Protein AF-A0A2U3PYZ4-F1 (afdb_monomer)

Mean predicted aligned error: 12.16 Å

Foldseek 3Di:
DDDPPVPQDWDKDKDDDPDQQKIKIWIDGRNDIDIDIGGGNDPVVRVVVVVVVVVVVVVVVVVVVVVVVVVVVVPDPDPVPPPPDD

Organism: NCBI:txid1549949

Nearest PDB structures (foldseek):
  8wi9-assembly1_w  TM=5.225E-01  e=1.645E-01  Mycolicibacterium smegmatis MC2 155
  1e8s-assembly1_A  TM=5.231E-01  e=1.590E+00  Homo sapiens
  2l2n-assembly1_A  TM=5.811E-01  e=1.792E+00  Arabidopsis thaliana
  3vyy-assembly2_B  TM=5.251E-01  e=2.722E+00  Homo sapiens
  5ztm-assembly1_A  TM=5.277E-01  e=3.456E+00  Drosophila melanogaster

Solvent-accessible surface area (backbone atoms only — not comparable to full-atom values): 5415 Å² total; per-residue (Å²): 140,83,84,80,74,74,72,79,65,76,49,76,49,79,44,80,47,97,50,88,34,36,34,42,40,39,37,33,59,82,90,48,75,48,72,54,73,45,83,46,80,47,66,71,56,50,55,52,54,52,51,55,51,54,53,51,53,49,54,51,49,54,50,52,55,55,51,54,55,53,52,62,67,70,68,70,76,87,68,83,77,76,79,80,79,130

Secondary structure (DSSP, 8-state):
-----------EEEEE-SSTTEEEEEEEETTEEEEEEEE-S-HHHHHHHHHHHHHHHHHHHHHHHHHHHHHHHH---S-TTSSS--

Radius of gyration: 21.7 Å; Cα contacts (8 Å, |Δi|>4): 71; chains: 1; bounding box: 45×40×62 Å

Structure (mmCIF, N/CA/C/O backbone):
data_AF-A0A2U3PYZ4-F1
#
_entry.id   AF-A0A2U3PYZ4-F1
#
loop_
_atom_site.group_PDB
_atom_site.id
_atom_site.type_symbol
_atom_site.label_atom_id
_atom_site.label_alt_id
_atom_site.label_comp_id
_atom_site.label_asym_id
_atom_site.label_entity_id
_atom_site.label_seq_id
_atom_site.pdbx_PDB_ins_code
_atom_site.Cartn_x
_atom_site.Cartn_y
_atom_site.Cartn_z
_atom_site.occupancy
_atom_site.B_iso_or_equiv
_atom_site.auth_seq_id
_atom_site.auth_comp_id
_atom_site.auth_asym_id
_atom_site.auth_atom_id
_atom_site.pdbx_PDB_model_num
ATOM 1 N N . MET A 1 1 ? -13.325 -19.384 27.734 1.00 48.44 1 MET A N 1
ATOM 2 C CA . MET A 1 1 ? -11.920 -19.475 27.278 1.00 48.44 1 MET A CA 1
ATOM 3 C C . MET A 1 1 ? -11.913 -19.329 25.770 1.00 48.44 1 MET A C 1
ATOM 5 O O . MET A 1 1 ? -12.738 -19.966 25.134 1.00 48.44 1 MET A O 1
ATOM 9 N N . GLY A 1 2 ? -11.035 -18.484 25.234 1.00 45.09 2 GLY A N 1
ATOM 10 C CA . GLY A 1 2 ? -10.977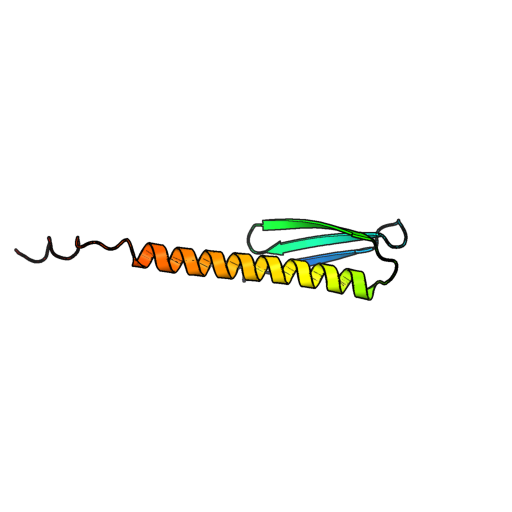 -18.142 23.810 1.00 45.09 2 GLY A CA 1
ATOM 11 C C . GLY A 1 2 ? -11.031 -16.632 23.628 1.00 45.09 2 GLY A C 1
ATOM 12 O O . GLY A 1 2 ? -12.034 -16.108 23.182 1.00 45.09 2 GLY A O 1
ATOM 13 N N . GLY A 1 3 ? -9.999 -15.934 24.106 1.00 50.81 3 GLY A N 1
ATOM 14 C CA . GLY A 1 3 ? -9.774 -14.537 23.762 1.00 50.81 3 GLY A CA 1
ATOM 15 C C . GLY A 1 3 ? -9.024 -14.491 22.442 1.00 50.81 3 GLY A C 1
ATOM 16 O O . GLY A 1 3 ? -7.796 -14.508 22.423 1.00 50.81 3 GLY A O 1
ATOM 17 N N . ASP A 1 4 ? -9.757 -14.450 21.342 1.00 50.97 4 ASP A N 1
A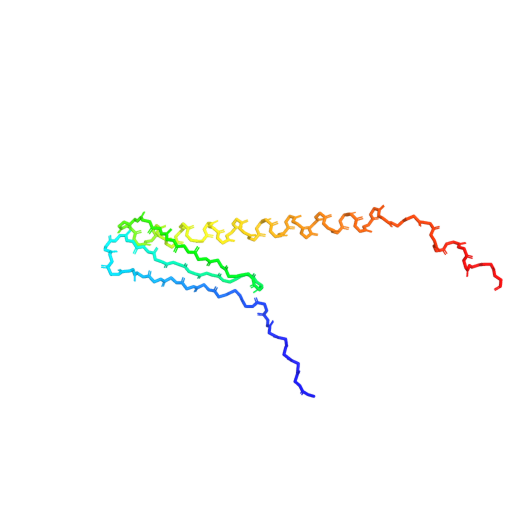TOM 18 C CA . ASP A 1 4 ? -9.277 -14.104 20.010 1.00 50.97 4 ASP A CA 1
ATOM 19 C C . ASP A 1 4 ? -8.987 -12.599 19.951 1.00 50.97 4 ASP A C 1
ATOM 21 O O . ASP A 1 4 ? -9.594 -11.810 19.233 1.00 50.97 4 ASP A O 1
ATOM 25 N N . HIS A 1 5 ? -7.966 -12.187 20.703 1.00 48.38 5 HIS A N 1
ATOM 26 C CA . HIS A 1 5 ? -7.212 -10.988 20.378 1.00 48.38 5 HIS A CA 1
ATOM 27 C C . HIS A 1 5 ? -6.411 -11.273 19.099 1.00 48.38 5 HIS A C 1
ATOM 29 O O . HIS A 1 5 ? -5.186 -11.422 19.137 1.00 48.38 5 HIS A O 1
ATOM 35 N N . GLU A 1 6 ? -7.102 -11.360 17.952 1.00 51.56 6 GLU A N 1
ATOM 36 C CA . GLU A 1 6 ? -6.469 -11.250 16.642 1.00 51.56 6 GLU A CA 1
ATOM 37 C C . GLU A 1 6 ? -5.778 -9.888 16.627 1.00 51.56 6 GLU A C 1
ATOM 39 O O . GLU A 1 6 ? -6.376 -8.819 16.487 1.00 51.56 6 GLU A O 1
ATOM 44 N N . SER A 1 7 ? -4.485 -9.932 16.913 1.00 45.44 7 SER A N 1
ATOM 45 C CA . SER A 1 7 ? -3.634 -8.774 17.076 1.00 45.44 7 SER A CA 1
ATOM 46 C C . SER A 1 7 ? -3.486 -8.113 15.715 1.00 45.44 7 SER A C 1
ATOM 48 O O . SER A 1 7 ? -2.581 -8.461 14.968 1.00 45.44 7 SER A O 1
ATOM 50 N N . ARG A 1 8 ? -4.439 -7.231 15.374 1.00 58.69 8 ARG A N 1
ATOM 51 C CA . ARG A 1 8 ? -4.487 -6.264 14.256 1.00 58.69 8 ARG A CA 1
ATOM 52 C C . ARG A 1 8 ? -3.423 -6.526 13.184 1.00 58.69 8 ARG A C 1
ATOM 54 O O . ARG A 1 8 ? -2.482 -5.752 13.008 1.00 58.69 8 ARG A O 1
ATOM 61 N N . GLY A 1 9 ? -3.554 -7.653 12.491 1.00 51.66 9 GLY A N 1
ATOM 62 C CA . GLY A 1 9 ? -2.512 -8.152 11.606 1.00 51.66 9 GLY A CA 1
ATOM 63 C C . GLY A 1 9 ? -2.445 -7.335 10.323 1.00 51.66 9 GLY A C 1
ATOM 64 O O . GLY A 1 9 ? -3.331 -7.421 9.473 1.00 51.66 9 GLY A O 1
ATOM 65 N N . ARG A 1 10 ? -1.368 -6.571 10.134 1.00 62.56 10 ARG A N 1
ATOM 66 C CA . ARG A 1 10 ? -1.011 -6.033 8.817 1.00 62.56 10 ARG A CA 1
ATOM 67 C C . ARG A 1 10 ? -0.447 -7.174 7.970 1.00 62.56 10 ARG A C 1
ATOM 69 O O . ARG A 1 10 ? 0.710 -7.546 8.129 1.00 62.56 10 ARG A O 1
ATOM 76 N N . ARG A 1 11 ? -1.250 -7.702 7.045 1.00 71.00 11 ARG A N 1
ATOM 77 C CA . ARG A 1 11 ? -0.783 -8.643 6.014 1.00 71.00 11 ARG A CA 1
ATOM 78 C C . ARG A 1 11 ? -0.562 -7.910 4.695 1.00 71.00 11 ARG A C 1
ATOM 80 O O . ARG A 1 11 ? -1.439 -7.180 4.230 1.00 71.00 11 ARG A O 1
ATOM 87 N N . VAL A 1 12 ? 0.617 -8.107 4.109 1.00 71.19 12 VAL A N 1
ATOM 88 C CA . VAL A 1 12 ? 1.011 -7.552 2.809 1.00 71.19 12 VAL A CA 1
ATOM 89 C C . VAL A 1 12 ? 1.489 -8.703 1.936 1.00 71.19 12 VAL A C 1
ATOM 91 O O . VAL A 1 12 ? 2.373 -9.452 2.337 1.00 71.19 12 VAL A O 1
ATOM 94 N N . HIS A 1 13 ? 0.916 -8.821 0.745 1.00 76.62 13 HIS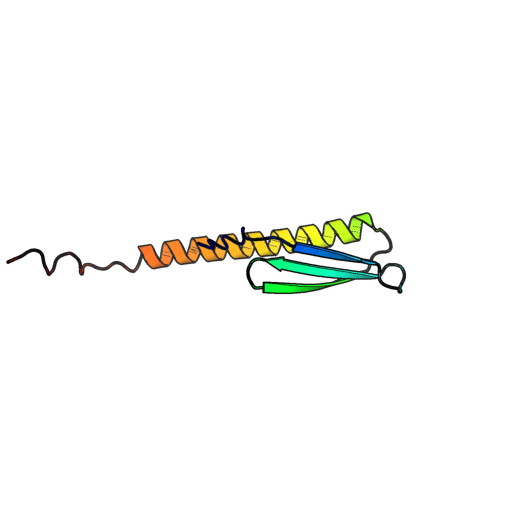 A N 1
ATOM 95 C CA . HIS A 1 13 ? 1.287 -9.798 -0.268 1.00 76.62 13 HIS A CA 1
ATOM 96 C C . HIS A 1 13 ? 1.740 -9.060 -1.532 1.00 76.62 13 HIS A C 1
ATOM 98 O O . HIS A 1 13 ? 1.049 -8.170 -2.037 1.00 76.62 13 HIS A O 1
ATOM 104 N N . LEU A 1 14 ? 2.913 -9.433 -2.044 1.00 73.88 14 LEU A N 1
ATOM 105 C CA . LEU A 1 14 ? 3.436 -8.965 -3.325 1.00 73.88 14 LEU A CA 1
ATOM 106 C C . LEU A 1 14 ? 3.704 -10.172 -4.216 1.00 73.88 14 LEU A C 1
ATOM 108 O O . LEU A 1 14 ? 4.378 -11.107 -3.790 1.00 73.88 14 LEU A O 1
ATOM 112 N N . ALA A 1 15 ? 3.216 -10.126 -5.452 1.00 74.06 15 ALA A N 1
ATOM 113 C CA . ALA A 1 15 ? 3.450 -11.167 -6.441 1.00 74.06 15 ALA A CA 1
ATOM 114 C C . ALA A 1 15 ? 3.948 -10.547 -7.751 1.00 74.06 15 ALA A C 1
ATOM 116 O O . ALA A 1 15 ? 3.333 -9.625 -8.304 1.00 74.06 15 ALA A O 1
ATOM 117 N N . LYS A 1 16 ? 5.067 -11.072 -8.264 1.00 71.06 16 LYS A N 1
ATOM 118 C CA . LYS A 1 16 ? 5.447 -10.855 -9.664 1.00 71.06 16 LYS A CA 1
ATOM 119 C C . LYS A 1 16 ? 4.369 -11.477 -10.542 1.00 71.06 16 LYS A C 1
ATOM 121 O O . LYS A 1 16 ? 3.922 -12.588 -10.270 1.00 71.06 16 LYS A O 1
ATOM 126 N N . THR A 1 17 ? 3.944 -10.761 -11.576 1.00 77.44 17 THR A N 1
ATOM 127 C CA . THR A 1 17 ? 3.030 -11.341 -12.564 1.00 77.44 17 THR A CA 1
ATOM 128 C C . THR A 1 17 ? 3.815 -12.071 -13.648 1.00 77.44 17 THR A C 1
ATOM 130 O O . THR A 1 17 ? 5.022 -11.873 -13.784 1.00 77.44 17 THR A O 1
ATOM 133 N N . ALA A 1 18 ? 3.120 -12.872 -14.459 1.00 75.94 18 ALA A N 1
ATOM 134 C CA . ALA A 1 18 ? 3.696 -13.475 -15.662 1.00 75.94 18 ALA A CA 1
ATOM 135 C C . ALA A 1 18 ? 4.154 -12.428 -16.701 1.00 75.94 18 ALA A C 1
ATOM 137 O O . ALA A 1 18 ? 4.897 -12.761 -17.617 1.00 75.94 18 ALA A O 1
ATOM 138 N N . ILE A 1 19 ? 3.734 -11.163 -16.556 1.00 83.56 19 ILE A N 1
ATOM 139 C CA . ILE A 1 19 ? 4.133 -10.061 -17.428 1.00 83.56 19 ILE A CA 1
ATOM 140 C C . ILE A 1 19 ? 5.388 -9.394 -16.837 1.00 83.56 19 ILE A C 1
ATOM 142 O O . ILE A 1 19 ? 5.322 -8.824 -15.738 1.00 83.56 19 ILE A O 1
ATOM 146 N N . PRO A 1 20 ? 6.531 -9.409 -17.551 1.00 84.94 20 PRO A N 1
ATOM 147 C CA . PRO A 1 20 ? 7.748 -8.761 -17.090 1.00 84.94 20 PRO A CA 1
ATOM 148 C C . PRO A 1 20 ? 7.524 -7.282 -16.795 1.00 84.94 20 PRO A C 1
ATOM 150 O O . PRO A 1 20 ? 6.998 -6.526 -17.608 1.00 84.94 20 PRO A O 1
ATOM 153 N N . GLY A 1 21 ? 7.956 -6.857 -15.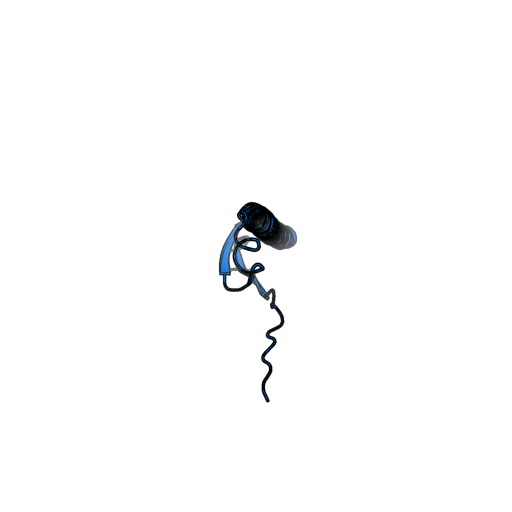614 1.00 89.88 21 GLY A N 1
ATOM 154 C CA . GLY A 1 21 ? 7.810 -5.476 -15.181 1.00 89.88 21 GLY A CA 1
ATOM 155 C C . GLY A 1 21 ? 6.407 -5.095 -14.709 1.00 89.88 21 GLY A C 1
ATOM 156 O O . GLY A 1 21 ? 6.185 -3.925 -14.421 1.00 89.88 21 GLY A O 1
ATOM 157 N N . VAL A 1 22 ? 5.470 -6.036 -14.573 1.00 93.50 22 VAL A N 1
ATOM 158 C CA . VAL A 1 22 ? 4.171 -5.788 -13.936 1.00 93.50 22 VAL A CA 1
ATOM 159 C C . VAL A 1 22 ? 4.092 -6.558 -12.624 1.00 93.50 22 VAL A C 1
ATOM 161 O O . VAL A 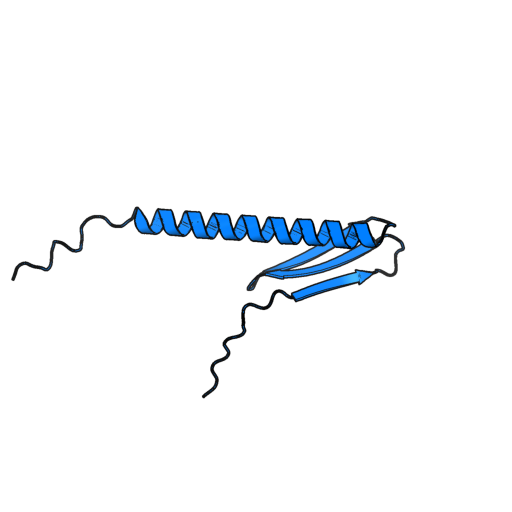1 22 ? 4.310 -7.770 -12.561 1.00 93.50 22 VAL A O 1
ATOM 164 N N . TRP A 1 23 ? 3.746 -5.837 -11.564 1.00 93.62 23 TRP A N 1
ATOM 165 C CA . TRP A 1 23 ? 3.612 -6.362 -10.212 1.00 93.62 23 TRP A CA 1
ATOM 166 C C . TRP A 1 23 ? 2.180 -6.231 -9.740 1.00 93.62 23 TRP A C 1
ATOM 168 O O . TRP A 1 23 ? 1.605 -5.148 -9.841 1.00 93.62 23 TRP A O 1
ATOM 178 N N . GLN A 1 24 ? 1.626 -7.307 -9.193 1.00 94.56 24 GLN A N 1
ATOM 179 C CA . GLN A 1 24 ? 0.363 -7.279 -8.467 1.00 94.56 24 GLN A CA 1
ATOM 180 C C . GLN A 1 24 ? 0.649 -7.211 -6.970 1.00 94.56 24 GLN A C 1
ATOM 182 O O . GLN A 1 24 ? 1.591 -7.822 -6.460 1.00 94.56 24 GLN A O 1
ATOM 187 N N . TRP A 1 25 ? -0.160 -6.439 -6.259 1.00 94.19 25 TRP A N 1
ATOM 188 C CA . TRP A 1 25 ? -0.037 -6.293 -4.818 1.00 94.19 25 TRP A CA 1
ATOM 189 C C . TRP A 1 25 ? -1.408 -6.304 -4.159 1.00 94.19 25 TRP A C 1
ATOM 191 O O . TRP A 1 25 ? -2.404 -5.843 -4.720 1.00 94.19 25 TRP A O 1
ATOM 201 N N . GLN A 1 26 ? -1.426 -6.810 -2.932 1.00 93.31 26 GLN A N 1
ATOM 202 C CA . GLN A 1 26 ? -2.578 -6.806 -2.051 1.00 93.31 26 GLN A CA 1
ATOM 203 C C . GLN A 1 26 ? -2.105 -6.550 -0.625 1.00 93.31 26 GLN A C 1
ATOM 205 O O . GLN A 1 26 ? -1.123 -7.131 -0.168 1.00 93.31 26 GLN A O 1
ATOM 210 N N . PHE A 1 27 ? -2.808 -5.701 0.109 1.00 90.94 27 PHE A N 1
ATOM 211 C CA . PHE A 1 27 ? -2.573 -5.542 1.537 1.00 90.94 27 PHE A CA 1
ATOM 212 C C . PHE A 1 27 ? -3.880 -5.330 2.288 1.00 90.94 27 PHE A C 1
ATOM 214 O O . PHE A 1 27 ? -4.871 -4.870 1.721 1.00 90.94 27 PHE A O 1
ATOM 221 N N . ARG A 1 28 ? -3.871 -5.664 3.577 1.00 88.25 28 ARG A N 1
ATOM 222 C CA . ARG A 1 28 ? -5.001 -5.462 4.482 1.00 88.25 28 ARG A CA 1
ATOM 223 C C . ARG A 1 28 ? -4.628 -4.494 5.602 1.00 88.25 28 ARG A C 1
ATOM 225 O O . ARG A 1 28 ? -3.552 -4.608 6.191 1.00 88.25 28 ARG A O 1
ATOM 232 N N . ILE A 1 29 ? -5.523 -3.553 5.897 1.00 87.44 29 ILE A N 1
ATOM 233 C CA . ILE A 1 29 ? -5.443 -2.661 7.059 1.00 87.44 29 ILE A CA 1
ATOM 234 C C . ILE A 1 29 ? -6.789 -2.719 7.784 1.00 87.44 29 ILE A C 1
ATOM 236 O O . ILE A 1 29 ? -7.797 -2.252 7.255 1.00 87.44 29 ILE A O 1
ATOM 240 N N . GLY A 1 30 ? -6.805 -3.309 8.982 1.00 85.38 30 GLY A N 1
ATOM 241 C CA . GLY A 1 30 ? -8.058 -3.645 9.665 1.00 85.38 30 GLY A CA 1
ATOM 242 C C . GLY A 1 30 ? -8.893 -4.589 8.799 1.00 85.38 30 GLY A C 1
ATOM 243 O O . GLY A 1 30 ? -8.391 -5.609 8.335 1.00 85.38 30 GLY A O 1
ATOM 244 N N . GLU A 1 31 ? -10.133 -4.206 8.516 1.00 85.19 31 GLU A N 1
ATOM 245 C CA . GLU A 1 31 ? -11.055 -4.959 7.653 1.00 85.19 31 GLU A CA 1
ATOM 246 C C . GLU A 1 31 ? -10.917 -4.601 6.163 1.00 85.19 31 GLU A C 1
ATOM 248 O O . GLU A 1 31 ? -11.439 -5.293 5.291 1.00 85.19 31 GLU A O 1
ATOM 253 N N . GLN A 1 32 ? -10.178 -3.536 5.834 1.00 86.94 32 GLN A N 1
ATOM 254 C CA . GLN A 1 32 ? -10.064 -3.065 4.458 1.00 86.94 32 GLN A CA 1
ATOM 255 C C . GLN A 1 32 ? -8.957 -3.798 3.711 1.00 86.94 32 GLN A C 1
ATOM 257 O O . GLN A 1 32 ? -7.779 -3.712 4.067 1.00 86.94 32 GLN A O 1
ATOM 262 N N . VAL A 1 33 ? -9.327 -4.463 2.620 1.00 92.50 33 VAL A N 1
ATOM 263 C CA . VAL A 1 33 ? -8.388 -5.030 1.649 1.00 92.50 33 VAL A CA 1
ATOM 264 C C . VAL A 1 33 ? -8.197 -4.039 0.503 1.00 92.50 33 VAL A C 1
ATOM 266 O O . VAL A 1 33 ? -9.160 -3.531 -0.067 1.00 92.50 33 VAL A O 1
ATOM 269 N N . LYS A 1 34 ? -6.942 -3.760 0.155 1.00 92.56 34 LYS A N 1
ATOM 270 C CA . LYS A 1 34 ? -6.558 -2.932 -0.990 1.00 92.56 34 LYS A CA 1
ATOM 271 C C . LYS A 1 34 ? -5.755 -3.782 -1.959 1.00 92.56 34 LYS A C 1
ATOM 273 O O . LYS A 1 34 ? -4.856 -4.510 -1.543 1.00 92.56 34 LYS A O 1
ATOM 278 N N . THR A 1 35 ? -6.055 -3.654 -3.242 1.00 94.81 35 THR A N 1
ATOM 279 C CA . THR A 1 35 ? -5.373 -4.362 -4.326 1.00 94.81 35 THR A CA 1
ATOM 280 C C . THR A 1 35 ? -4.955 -3.384 -5.414 1.00 94.81 35 THR A C 1
ATOM 282 O O . THR A 1 35 ? -5.474 -2.268 -5.511 1.00 94.81 35 THR A O 1
ATOM 285 N N . GLY A 1 36 ? -3.999 -3.793 -6.240 1.00 94.81 36 GLY A N 1
ATOM 286 C CA . GLY A 1 36 ? -3.638 -3.036 -7.424 1.00 94.81 36 GLY A CA 1
ATOM 287 C C . GLY A 1 36 ? -2.415 -3.580 -8.136 1.00 94.81 36 GLY A C 1
ATOM 288 O O . GLY A 1 36 ? -1.946 -4.689 -7.875 1.00 94.81 36 GLY A O 1
ATOM 289 N N . ARG A 1 37 ? -1.911 -2.771 -9.071 1.00 94.31 37 ARG A N 1
ATOM 290 C CA . ARG A 1 37 ? -0.733 -3.096 -9.873 1.00 94.31 37 ARG A CA 1
ATOM 291 C C . ARG A 1 37 ? 0.289 -1.972 -9.877 1.00 94.31 37 ARG A C 1
ATOM 293 O O . ARG A 1 37 ? -0.002 -0.831 -9.513 1.00 94.31 37 ARG A O 1
ATOM 300 N N . THR A 1 38 ? 1.522 -2.298 -10.223 1.00 95.00 38 THR A N 1
ATOM 301 C CA . THR A 1 38 ? 2.591 -1.326 -10.448 1.00 95.00 38 THR A CA 1
ATOM 302 C C . THR A 1 38 ? 3.465 -1.798 -11.592 1.00 95.00 38 THR A C 1
ATOM 304 O O . THR A 1 38 ? 3.910 -2.943 -11.606 1.00 95.00 38 THR A O 1
ATOM 307 N N . GLU A 1 39 ? 3.723 -0.892 -12.527 1.00 94.69 39 GLU A N 1
ATOM 308 C CA . GLU A 1 39 ? 4.546 -1.152 -13.702 1.00 94.69 39 GLU A CA 1
ATOM 309 C C . GLU A 1 39 ? 5.949 -0.587 -13.473 1.00 94.69 39 GLU A C 1
ATOM 311 O O . GLU A 1 39 ? 6.147 0.609 -13.233 1.00 94.69 39 GLU A O 1
ATOM 316 N N . THR A 1 40 ? 6.925 -1.483 -13.427 1.00 93.88 40 THR A N 1
ATOM 317 C CA . THR A 1 40 ? 8.352 -1.205 -13.319 1.00 93.88 40 THR A CA 1
ATOM 318 C C . THR A 1 40 ? 9.138 -2.492 -13.534 1.00 93.88 40 THR A C 1
ATOM 320 O O . THR A 1 40 ? 8.852 -3.517 -12.918 1.00 93.88 40 THR A O 1
ATOM 323 N N . LYS A 1 41 ? 10.196 -2.417 -14.344 1.00 92.31 41 LYS A N 1
ATOM 324 C CA . LYS A 1 41 ? 11.183 -3.500 -14.484 1.00 92.31 41 LYS A CA 1
ATOM 325 C C . LYS A 1 41 ? 12.158 -3.579 -13.299 1.00 92.31 41 LYS A C 1
ATOM 327 O O . LYS A 1 41 ? 12.911 -4.534 -13.192 1.00 92.31 41 LYS A O 1
ATOM 332 N N . ILE A 1 42 ? 12.153 -2.579 -12.413 1.00 94.00 42 ILE A N 1
ATOM 333 C CA . ILE A 1 42 ? 12.996 -2.531 -11.214 1.00 94.00 42 ILE A CA 1
ATOM 334 C C . ILE A 1 42 ? 12.216 -3.110 -10.028 1.00 94.00 42 ILE A C 1
ATOM 336 O O . ILE A 1 42 ? 11.334 -2.444 -9.479 1.00 94.00 42 ILE A O 1
ATOM 340 N N . ASP A 1 43 ? 12.577 -4.318 -9.599 1.00 87.25 43 ASP A N 1
ATOM 341 C CA . ASP A 1 43 ? 11.906 -5.066 -8.524 1.00 87.25 43 ASP A CA 1
ATOM 342 C C . ASP A 1 43 ? 11.810 -4.281 -7.209 1.00 87.25 43 ASP A C 1
ATOM 344 O O . ASP A 1 43 ? 10.736 -4.113 -6.626 1.00 87.25 43 ASP A O 1
ATOM 348 N N . ARG A 1 44 ? 12.936 -3.716 -6.759 1.00 91.56 44 ARG A N 1
ATOM 349 C CA . ARG A 1 44 ? 13.000 -2.930 -5.517 1.00 91.56 44 ARG A CA 1
ATOM 350 C C . ARG A 1 44 ? 12.088 -1.695 -5.569 1.00 91.56 44 ARG A C 1
ATOM 352 O O . ARG A 1 44 ? 11.540 -1.290 -4.543 1.00 91.56 44 ARG A O 1
ATOM 359 N N . LEU A 1 45 ? 11.886 -1.113 -6.756 1.00 94.25 45 LEU A N 1
ATOM 360 C CA . LEU A 1 45 ? 11.004 0.040 -6.941 1.00 94.25 45 LEU A CA 1
ATOM 361 C C . LEU A 1 45 ? 9.527 -0.345 -6.793 1.00 94.25 45 LEU A C 1
ATOM 363 O O . LEU A 1 45 ? 8.754 0.441 -6.243 1.00 94.25 45 LEU A O 1
ATOM 367 N N . ALA A 1 46 ? 9.136 -1.547 -7.231 1.00 92.19 46 ALA A N 1
ATOM 368 C CA . ALA A 1 46 ? 7.780 -2.051 -7.024 1.00 92.19 46 ALA A CA 1
ATOM 369 C C . ALA A 1 46 ? 7.460 -2.135 -5.525 1.00 92.19 46 ALA A C 1
ATOM 371 O O . ALA A 1 46 ? 6.467 -1.564 -5.072 1.00 92.19 46 ALA A O 1
ATOM 372 N N . ILE A 1 47 ? 8.364 -2.736 -4.743 1.00 90.38 47 ILE A N 1
ATOM 373 C CA . ILE A 1 47 ? 8.236 -2.847 -3.283 1.00 90.38 47 ILE A CA 1
ATOM 374 C C . ILE A 1 47 ? 8.111 -1.459 -2.644 1.00 90.38 47 ILE A C 1
ATOM 376 O O . ILE A 1 47 ? 7.192 -1.214 -1.859 1.00 90.38 47 ILE A O 1
ATOM 380 N N . ARG A 1 48 ? 8.990 -0.519 -3.018 1.00 95.25 48 ARG A N 1
ATOM 381 C CA . ARG A 1 48 ? 8.984 0.837 -2.452 1.00 95.25 48 ARG A CA 1
ATOM 382 C C . ARG A 1 48 ? 7.684 1.590 -2.742 1.00 95.25 48 ARG A C 1
ATOM 384 O O . ARG A 1 48 ? 7.174 2.287 -1.867 1.00 95.25 48 ARG A O 1
ATOM 391 N N . ARG A 1 49 ? 7.125 1.449 -3.948 1.00 95.44 49 ARG A N 1
ATOM 392 C CA . ARG A 1 49 ? 5.840 2.069 -4.317 1.00 95.44 49 ARG A CA 1
ATOM 393 C C . ARG A 1 49 ? 4.677 1.501 -3.501 1.00 95.44 49 ARG A C 1
ATOM 395 O O . ARG A 1 49 ? 3.819 2.270 -3.071 1.00 95.44 49 ARG A O 1
ATOM 402 N N . VAL A 1 50 ? 4.668 0.192 -3.241 1.00 93.69 50 VAL A N 1
ATOM 403 C CA . VAL A 1 50 ? 3.649 -0.452 -2.394 1.00 93.69 50 VAL A CA 1
ATOM 404 C C . VAL A 1 50 ? 3.772 0.011 -0.939 1.00 93.69 50 VAL A C 1
ATOM 406 O O . VAL A 1 50 ? 2.765 0.398 -0.349 1.00 93.69 50 VAL A O 1
ATOM 409 N N . GLN A 1 51 ? 4.989 0.075 -0.389 1.00 93.12 51 GLN A N 1
ATOM 410 C CA . GLN A 1 51 ? 5.246 0.610 0.958 1.00 93.12 51 GLN A CA 1
ATOM 411 C C . GLN A 1 51 ? 4.729 2.046 1.111 1.00 93.12 51 GLN A C 1
ATOM 413 O O . GLN A 1 51 ? 3.937 2.321 2.008 1.00 93.12 51 GLN A O 1
ATOM 418 N N . LEU A 1 52 ? 5.068 2.938 0.172 1.00 95.31 52 LEU A N 1
ATOM 419 C CA . LEU A 1 52 ? 4.578 4.322 0.186 1.00 95.31 52 LEU A CA 1
ATOM 420 C C . LEU A 1 52 ? 3.046 4.409 0.149 1.00 95.31 52 LEU A C 1
ATOM 422 O O . LEU A 1 52 ? 2.462 5.320 0.736 1.00 95.31 52 LEU A O 1
ATOM 426 N N . ARG A 1 53 ? 2.379 3.483 -0.547 1.00 94.25 53 ARG A N 1
ATOM 427 C CA . ARG A 1 53 ? 0.915 3.434 -0.609 1.00 94.25 53 ARG A CA 1
ATOM 428 C C . ARG A 1 53 ? 0.322 3.011 0.734 1.00 94.25 53 ARG A C 1
ATOM 430 O O . ARG A 1 53 ? -0.591 3.668 1.221 1.00 94.25 53 ARG A O 1
ATOM 437 N N . ILE A 1 54 ? 0.897 1.989 1.360 1.00 92.62 54 ILE A N 1
ATOM 438 C CA . ILE A 1 54 ? 0.530 1.530 2.704 1.00 92.62 54 ILE A CA 1
ATOM 439 C C . ILE A 1 54 ? 0.712 2.651 3.743 1.00 92.62 54 ILE A C 1
ATOM 441 O O . ILE A 1 54 ? -0.172 2.874 4.572 1.00 92.62 54 ILE A O 1
ATOM 445 N N . ASP A 1 55 ? 1.824 3.385 3.685 1.00 93.69 55 ASP A N 1
ATOM 446 C CA . ASP A 1 55 ? 2.114 4.484 4.613 1.00 93.69 55 ASP A CA 1
ATOM 447 C C . ASP A 1 55 ? 1.108 5.633 4.481 1.00 93.69 55 ASP A C 1
ATOM 449 O O . ASP A 1 55 ? 0.693 6.228 5.479 1.00 93.69 55 ASP A O 1
ATOM 453 N N . ARG A 1 56 ? 0.674 5.940 3.252 1.00 94.50 56 ARG A N 1
ATOM 454 C CA . ARG A 1 56 ? -0.363 6.951 2.996 1.00 94.50 56 ARG A CA 1
ATOM 455 C C . ARG A 1 56 ? -1.709 6.549 3.593 1.00 94.50 56 ARG A C 1
ATOM 457 O O . ARG A 1 56 ? -2.344 7.386 4.231 1.00 94.50 56 ARG A O 1
ATOM 464 N N . GLU A 1 57 ? -2.116 5.292 3.429 1.00 92.69 57 GLU A N 1
ATOM 465 C CA . GLU A 1 57 ? -3.367 4.780 4.004 1.00 92.69 57 GLU A CA 1
ATOM 466 C C . G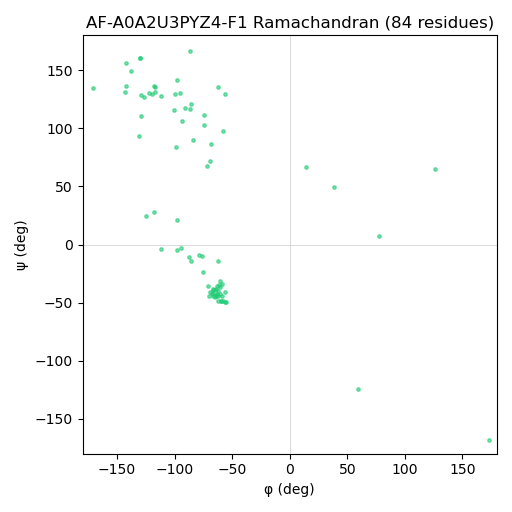LU A 1 57 ? -3.338 4.829 5.537 1.00 92.69 57 GLU A C 1
ATOM 468 O O . GLU A 1 57 ? -4.290 5.299 6.158 1.00 92.69 57 GLU A O 1
ATOM 473 N N . LEU A 1 58 ? -2.216 4.456 6.166 1.00 90.19 58 LEU A N 1
ATOM 474 C CA . LEU A 1 58 ? -2.068 4.611 7.617 1.00 90.19 58 LEU A CA 1
ATOM 475 C C . LEU A 1 58 ? -2.199 6.054 8.074 1.00 90.19 58 LEU A C 1
ATOM 477 O O . LEU A 1 58 ? -2.924 6.329 9.027 1.00 90.19 58 LEU A O 1
ATOM 481 N N . LYS A 1 59 ? -1.487 6.975 7.416 1.00 92.44 59 LYS A N 1
ATOM 482 C CA . LYS A 1 59 ? -1.548 8.396 7.766 1.00 92.44 59 LYS A CA 1
ATOM 483 C C . LYS A 1 59 ? -2.967 8.938 7.599 1.00 92.44 59 LYS A C 1
ATOM 485 O O . LYS A 1 59 ? -3.404 9.763 8.396 1.00 92.44 59 LYS A O 1
ATOM 490 N N . ALA A 1 60 ? -3.703 8.479 6.588 1.00 90.50 60 ALA A N 1
ATOM 491 C CA . ALA A 1 60 ? -5.101 8.847 6.402 1.00 90.50 60 ALA A CA 1
ATOM 492 C C . ALA A 1 60 ? -5.992 8.332 7.545 1.00 90.50 60 ALA A C 1
ATOM 494 O O . ALA A 1 60 ? -6.789 9.104 8.073 1.00 90.50 60 ALA A O 1
ATOM 495 N N . ILE A 1 61 ? -5.824 7.075 7.964 1.00 88.44 61 ILE A N 1
ATOM 496 C CA . ILE A 1 61 ? -6.564 6.494 9.094 1.00 88.44 61 ILE A CA 1
ATOM 497 C C . ILE A 1 61 ? -6.239 7.239 10.391 1.00 88.44 61 ILE A C 1
ATOM 499 O O . ILE A 1 61 ? -7.157 7.681 11.072 1.00 88.44 61 ILE A O 1
ATOM 503 N N . ALA A 1 62 ? -4.956 7.465 10.684 1.00 87.88 62 ALA A N 1
ATOM 504 C CA . ALA A 1 62 ? -4.525 8.192 11.875 1.00 87.88 62 ALA A CA 1
ATOM 505 C C . ALA A 1 62 ? -5.151 9.596 11.954 1.00 87.88 62 ALA A C 1
ATOM 507 O O . ALA A 1 62 ? -5.622 10.005 13.014 1.00 87.88 62 ALA A O 1
ATOM 508 N N . ARG A 1 63 ? -5.232 10.313 10.821 1.00 88.25 63 ARG A N 1
ATOM 509 C CA . ARG A 1 63 ? -5.913 11.616 10.755 1.00 88.25 63 ARG A CA 1
ATOM 510 C C . ARG A 1 63 ? -7.413 11.517 11.030 1.00 88.25 63 ARG A C 1
ATOM 512 O O . ARG A 1 63 ? -7.922 12.339 11.783 1.00 88.25 63 ARG A O 1
ATOM 519 N N . LYS A 1 64 ? -8.105 10.521 10.464 1.00 84.94 64 LYS A N 1
ATOM 520 C CA . LYS A 1 64 ? -9.541 10.300 10.714 1.00 84.94 64 LYS A CA 1
ATOM 521 C C . LYS A 1 64 ? -9.817 9.979 12.181 1.00 84.94 64 LYS A C 1
ATOM 523 O O . LYS A 1 64 ? -10.719 10.553 12.777 1.00 84.94 64 LYS A O 1
ATOM 528 N N . THR A 1 65 ? -9.011 9.110 12.787 1.00 82.06 65 THR A N 1
ATOM 529 C CA . THR A 1 65 ? -9.138 8.786 14.213 1.00 82.06 65 THR A CA 1
ATOM 530 C C . THR A 1 65 ? -8.941 10.030 15.084 1.00 82.06 65 THR A C 1
ATOM 532 O O . THR A 1 65 ? -9.720 10.257 16.008 1.00 82.06 65 THR A O 1
ATOM 535 N N . ALA A 1 66 ? -7.958 10.878 14.761 1.00 76.88 66 ALA A N 1
ATOM 536 C CA . ALA A 1 66 ? -7.707 12.118 15.493 1.00 76.88 66 ALA A CA 1
ATOM 537 C C . ALA A 1 66 ? -8.845 13.150 15.350 1.00 76.88 66 ALA A C 1
ATOM 539 O O . ALA A 1 66 ? -9.192 13.809 16.331 1.00 76.88 66 ALA A O 1
ATOM 540 N N . SER A 1 67 ? -9.460 13.282 14.167 1.00 70.69 67 SER A N 1
ATOM 541 C CA . SER A 1 67 ? -10.611 14.178 13.976 1.00 70.69 67 SER A CA 1
ATOM 542 C C . SER A 1 67 ? -11.860 13.681 14.706 1.00 70.69 67 SER A C 1
ATOM 544 O O . SER A 1 67 ? -12.527 14.473 15.364 1.00 70.69 67 SER A O 1
ATOM 546 N N . THR A 1 68 ? -12.132 12.372 14.678 1.00 72.88 68 THR A N 1
ATOM 547 C CA . THR A 1 68 ? -13.271 11.778 15.397 1.00 72.88 68 THR A CA 1
ATOM 548 C C . THR A 1 68 ? -13.153 11.947 16.916 1.00 72.88 68 THR A 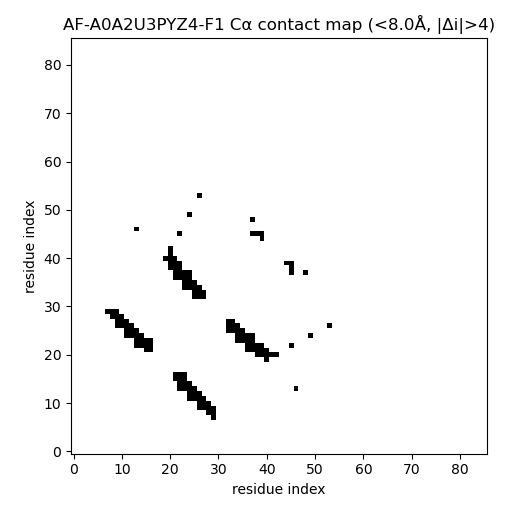C 1
ATOM 550 O O . THR A 1 68 ? -14.161 12.162 17.586 1.00 72.88 68 THR A O 1
ATOM 553 N N . GLY A 1 69 ? -11.939 11.890 17.476 1.00 62.91 69 GLY A N 1
ATOM 554 C CA . GLY A 1 69 ? -11.716 12.155 18.903 1.00 62.91 69 GLY A CA 1
ATOM 555 C C . GLY A 1 69 ? -11.999 13.609 19.300 1.00 62.91 69 GLY A C 1
ATOM 556 O O . GLY A 1 69 ? -12.601 13.858 20.342 1.00 62.91 69 GLY A O 1
ATOM 557 N N . ARG A 1 70 ? -11.627 14.571 18.444 1.00 60.16 70 ARG A N 1
ATOM 558 C CA . ARG A 1 70 ? -11.882 16.004 18.674 1.00 60.16 70 ARG A CA 1
ATOM 559 C C . ARG A 1 70 ? -13.375 16.336 18.630 1.00 60.16 70 ARG A C 1
ATOM 561 O O . ARG A 1 70 ? -13.851 17.085 19.474 1.00 60.16 70 ARG A O 1
ATOM 568 N N . GLU A 1 71 ? -14.106 15.765 17.678 1.00 58.91 71 GLU A N 1
ATOM 569 C CA . GLU A 1 71 ? -15.542 16.007 17.500 1.00 58.91 71 GLU A CA 1
ATOM 570 C C . GLU A 1 71 ? -16.376 15.434 18.656 1.00 58.91 71 GLU A C 1
ATOM 572 O O . GLU A 1 71 ? -17.229 16.130 19.202 1.00 58.91 71 GLU A O 1
ATOM 577 N N . ARG A 1 72 ? -16.053 14.221 19.137 1.00 58.47 72 ARG A N 1
ATOM 578 C CA . ARG A 1 72 ? -16.692 13.645 20.338 1.00 58.47 72 ARG A CA 1
ATOM 579 C C . ARG A 1 72 ? -16.450 14.475 21.598 1.00 58.47 72 ARG A C 1
ATOM 581 O O . ARG A 1 72 ? -17.335 14.558 22.440 1.00 58.47 72 ARG A O 1
ATOM 588 N N . SER A 1 73 ? -15.278 15.099 21.722 1.00 58.34 73 SER A N 1
ATOM 589 C CA . SER A 1 73 ? -14.970 15.982 22.853 1.00 58.34 73 SER A CA 1
ATOM 590 C C . SER A 1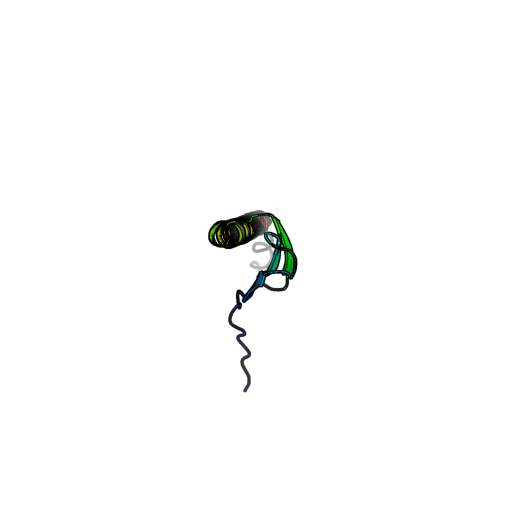 73 ? -15.669 17.344 22.761 1.00 58.34 73 SER A C 1
ATOM 592 O O . SER A 1 73 ? -15.858 17.986 23.788 1.00 58.34 73 SER A O 1
ATOM 594 N N . ALA A 1 74 ? -16.051 17.788 21.559 1.00 65.38 74 ALA A N 1
ATOM 595 C CA . ALA A 1 74 ? -16.764 19.047 21.329 1.00 65.38 74 ALA A CA 1
ATOM 596 C C . ALA A 1 74 ? -18.296 18.919 21.473 1.00 65.38 74 ALA A C 1
ATOM 598 O O . ALA A 1 74 ? -18.983 19.929 21.585 1.00 65.38 74 ALA A O 1
ATOM 599 N N . MET A 1 75 ? -18.832 17.693 21.497 1.00 54.47 75 MET A N 1
ATOM 600 C CA . MET A 1 75 ? -20.270 17.399 21.559 1.00 54.47 75 MET A CA 1
ATOM 601 C C . MET A 1 75 ? -20.776 17.083 22.982 1.00 54.47 75 MET A C 1
ATOM 603 O O . MET A 1 75 ? -21.830 16.476 23.134 1.00 54.47 75 MET A O 1
ATOM 607 N N . LEU A 1 76 ? -20.067 17.502 24.038 1.00 60.44 76 LEU A N 1
ATOM 608 C CA . LEU A 1 76 ? -20.584 17.454 25.415 1.00 60.44 76 LEU A CA 1
ATOM 609 C C . LEU A 1 76 ? -21.127 18.827 25.859 1.00 60.44 76 LEU A C 1
ATOM 611 O O . LEU A 1 76 ? -20.414 19.565 26.540 1.00 60.44 76 LEU A O 1
ATOM 615 N N . PRO A 1 77 ? -22.384 19.196 25.548 1.00 58.44 77 PRO A N 1
ATOM 616 C CA . PRO A 1 77 ? -23.075 20.226 26.299 1.00 58.44 77 PRO A CA 1
ATOM 617 C C . PRO A 1 77 ? -23.768 19.597 27.518 1.00 58.44 77 PRO A C 1
ATOM 619 O O . PRO A 1 77 ? -24.673 18.786 27.387 1.00 58.44 77 PRO A O 1
ATOM 622 N N . SER A 1 78 ? -23.340 19.996 28.716 1.00 59.72 78 SER A N 1
ATOM 623 C CA . SER A 1 78 ? -24.212 20.310 29.861 1.00 59.72 78 SER A CA 1
ATOM 624 C C . SER A 1 78 ? -25.472 19.440 30.115 1.00 59.72 78 SER A C 1
ATOM 626 O O . SER A 1 78 ? -26.542 19.988 30.381 1.00 59.72 78 SER A O 1
ATOM 628 N N . GLU A 1 79 ? -25.371 18.108 30.127 1.00 55.03 79 GLU A N 1
ATOM 629 C CA . GLU A 1 79 ? -26.437 17.228 30.666 1.00 55.03 79 GLU A CA 1
ATOM 630 C C . GLU A 1 79 ? -26.015 16.500 31.956 1.00 55.03 79 GLU A C 1
ATOM 632 O O . GLU A 1 79 ? -26.825 15.874 32.624 1.00 55.03 79 GLU A O 1
ATOM 637 N N . ALA A 1 80 ? -24.764 16.650 32.402 1.00 51.31 80 ALA A N 1
ATOM 638 C CA . ALA A 1 80 ? -24.332 16.100 33.692 1.00 51.31 80 ALA A CA 1
ATOM 639 C C . ALA A 1 80 ? -24.773 16.952 34.905 1.00 51.31 80 ALA A C 1
ATOM 641 O O . ALA A 1 80 ? -24.647 16.512 36.042 1.00 51.31 80 ALA A O 1
ATOM 642 N N . ALA A 1 81 ? -25.310 18.160 34.688 1.00 54.25 81 ALA A N 1
ATOM 643 C CA . ALA A 1 81 ? -25.699 19.078 35.765 1.00 54.25 81 ALA A CA 1
ATOM 644 C C . ALA A 1 81 ? -27.179 18.982 36.188 1.00 54.25 81 ALA A C 1
ATOM 646 O O . ALA A 1 81 ? -27.586 19.683 37.109 1.00 54.25 81 ALA A O 1
ATOM 647 N N . ARG A 1 82 ? -28.006 18.146 35.540 1.00 54.75 82 ARG A N 1
ATOM 648 C CA . ARG A 1 82 ? -29.459 18.101 35.817 1.00 54.75 82 ARG A CA 1
ATOM 649 C C . ARG A 1 82 ? -29.921 17.000 36.769 1.00 54.75 82 ARG A C 1
ATOM 651 O O . ARG A 1 82 ? -31.082 17.011 37.152 1.00 54.75 82 ARG A O 1
ATOM 658 N N . HIS A 1 83 ? -29.033 16.109 37.205 1.00 48.31 83 HIS A N 1
ATOM 659 C CA . HIS A 1 83 ? -29.404 14.983 38.073 1.00 48.31 83 HIS A CA 1
ATOM 660 C C . HIS A 1 83 ? -28.602 14.911 39.384 1.00 48.31 83 HIS A C 1
ATOM 662 O O . HIS A 1 83 ? -28.492 13.845 39.976 1.00 48.31 83 HIS A O 1
ATOM 668 N N . ALA A 1 84 ? -28.056 16.040 39.851 1.00 49.47 84 ALA A N 1
ATOM 669 C CA . ALA A 1 84 ? -27.382 16.149 41.153 1.00 49.47 84 ALA A CA 1
ATOM 670 C C . ALA A 1 84 ? -28.072 17.147 42.105 1.00 49.47 84 ALA A C 1
ATOM 672 O O . ALA A 1 84 ? -27.430 17.746 42.963 1.00 49.47 84 ALA A O 1
ATOM 673 N N . VAL A 1 85 ? -29.384 17.330 41.946 1.00 53.62 85 VAL A N 1
ATOM 674 C CA . VAL A 1 85 ? -30.251 17.911 42.974 1.00 53.62 85 VAL A CA 1
ATOM 675 C C . VAL A 1 85 ? -31.445 16.978 43.096 1.00 53.62 85 VAL A C 1
ATOM 677 O O . VAL A 1 85 ? -32.353 17.062 42.278 1.00 53.62 85 VAL A O 1
ATOM 680 N N . PHE A 1 86 ? -31.367 16.027 44.023 1.00 48.78 86 PHE A N 1
ATOM 681 C CA . PHE A 1 86 ? -32.413 15.684 44.990 1.00 48.78 86 PHE A CA 1
ATOM 682 C C . PHE A 1 86 ? -31.902 14.589 45.926 1.00 48.78 86 PHE A C 1
ATOM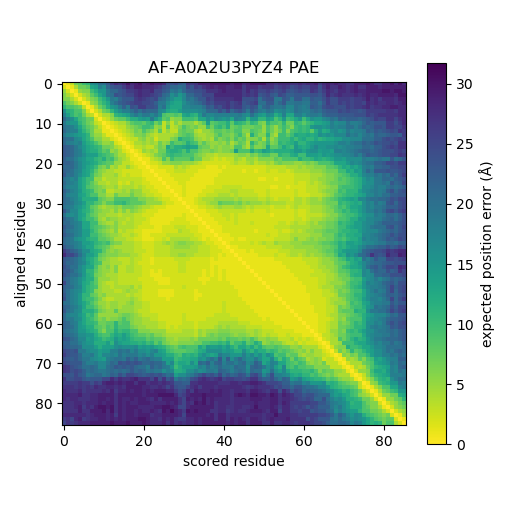 684 O O . PHE A 1 86 ? -31.336 13.595 45.418 1.00 48.78 86 PHE A O 1
#

pLDDT: mean 77.09, std 17.18, range [45.09, 95.44]

Sequence (86 aa):
MGGDHESRGRRVHLAKTAIPGVWQWQFRIGEQVKTGRTETKIDRLAIRRVQLRIDRELKAIARKTASTGRERSAMLPSEAARHAVF